Protein AF-A0A1W2CP13-F1 (afdb_monomer_lite)

Secondary structure (DSSP, 8-state):
-HHHHTT---EEE-STTHHHH--GGG-SSPEEEHHHHHHHHHHHHHH--

Sequence (49 aa):
KELSQKGAQGAVLGCTELGLLIKQADTSVPLFDTAEIHAVKAAVLAIEL

Foldseek 3Di:
DVVVVVPDQEEEPPDQCCVVVDDPVVDPHHYHDPVVVVVVVVVVVVVVD

pLDDT: mean 96.12, std 6.46, range [57.38, 98.5]

Organism: NCBI:txid1122930

Structure (mmCIF, N/CA/C/O backbone):
data_AF-A0A1W2CP13-F1
#
_entry.id   AF-A0A1W2CP13-F1
#
loop_
_atom_site.group_PDB
_atom_site.id
_atom_site.type_symbol
_atom_site.label_atom_id
_atom_site.label_alt_id
_atom_site.label_comp_id
_atom_site.label_asym_id
_atom_site.label_entity_id
_atom_site.label_seq_id
_atom_site.pdbx_PDB_ins_code
_atom_site.Cartn_x
_atom_site.Cartn_y
_atom_site.Cartn_z
_atom_site.occupancy
_atom_site.B_iso_or_equiv
_atom_site.auth_seq_id
_atom_site.auth_comp_id
_atom_site.auth_asym_id
_atom_site.auth_atom_id
_atom_site.pdbx_PDB_model_num
ATOM 1 N N . LYS A 1 1 ? -8.703 1.568 14.225 1.00 76.38 1 LYS A N 1
ATOM 2 C CA . LYS A 1 1 ? -9.745 2.626 14.105 1.00 76.38 1 LYS A CA 1
ATOM 3 C C . LYS A 1 1 ? -9.376 3.937 14.815 1.00 76.38 1 LYS A C 1
ATOM 5 O O . LYS A 1 1 ? -9.785 4.979 14.325 1.00 76.38 1 LYS A O 1
ATOM 10 N N . GLU A 1 2 ? -8.581 3.927 15.894 1.00 94.38 2 GLU A N 1
ATOM 11 C CA . GLU A 1 2 ? -8.228 5.144 16.658 1.00 94.38 2 GLU A CA 1
ATOM 12 C C . GLU A 1 2 ? -7.623 6.284 15.824 1.00 94.38 2 GLU A C 1
ATOM 14 O O . GLU A 1 2 ? -8.044 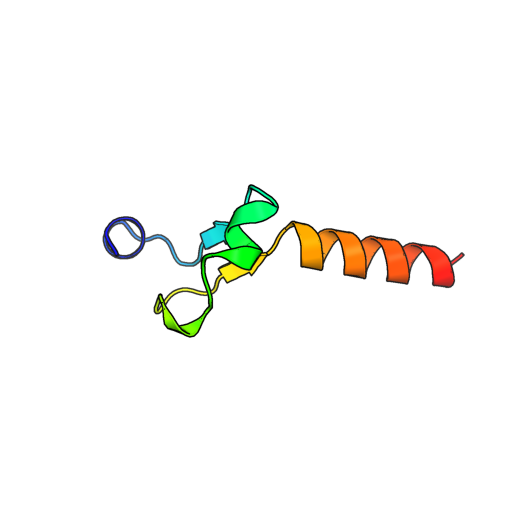7.428 15.952 1.00 94.38 2 GLU A O 1
ATOM 19 N N . LEU A 1 3 ? -6.662 5.994 14.940 1.00 95.75 3 LEU A N 1
ATOM 20 C CA . LEU A 1 3 ? -6.020 7.030 14.118 1.00 95.75 3 LEU A CA 1
ATOM 21 C C . LEU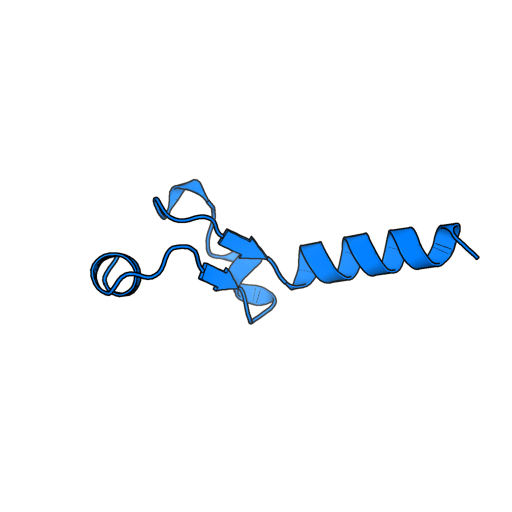 A 1 3 ? -7.010 7.724 13.172 1.00 95.75 3 LEU A C 1
ATOM 23 O O . LEU A 1 3 ? -6.959 8.939 13.016 1.00 95.75 3 LEU A O 1
ATOM 27 N N . SER A 1 4 ? -7.955 6.973 12.598 1.00 95.38 4 SER A N 1
ATOM 28 C CA . SER A 1 4 ? -9.014 7.537 11.752 1.00 95.38 4 S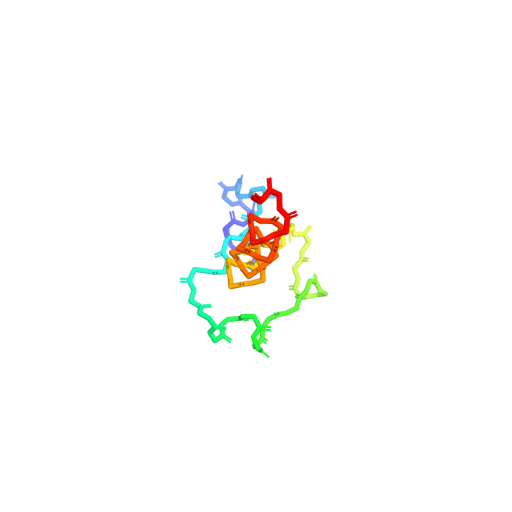ER A CA 1
ATOM 29 C C . SER A 1 4 ? -9.941 8.462 12.550 1.00 95.38 4 SER A C 1
ATOM 31 O O . SER A 1 4 ? -10.267 9.548 12.083 1.00 95.38 4 SER A O 1
ATOM 33 N N . GLN A 1 5 ? -10.281 8.102 13.793 1.00 96.56 5 GLN A N 1
ATOM 34 C CA . GLN A 1 5 ? -11.055 8.969 14.696 1.00 96.56 5 GLN A CA 1
ATOM 35 C C . GLN A 1 5 ? -10.292 10.239 15.099 1.00 96.56 5 GLN A C 1
ATOM 37 O O . GLN A 1 5 ? -10.908 11.260 15.386 1.00 96.56 5 GLN A O 1
ATOM 42 N N . LYS A 1 6 ? -8.955 10.195 15.081 1.00 97.81 6 LYS A N 1
ATOM 43 C CA . LYS A 1 6 ? -8.074 11.357 15.277 1.00 97.81 6 LYS A CA 1
ATOM 44 C C . LYS A 1 6 ? -7.847 12.177 13.996 1.00 97.81 6 LYS A C 1
ATOM 46 O O . LYS A 1 6 ? -7.034 13.093 14.011 1.00 97.81 6 LYS A O 1
ATOM 51 N N . GLY A 1 7 ? -8.545 11.866 12.900 1.00 97.25 7 GLY A N 1
ATOM 52 C CA . GLY A 1 7 ? -8.492 12.626 11.649 1.00 97.25 7 GLY A CA 1
ATOM 53 C C . GLY A 1 7 ? -7.532 12.080 10.591 1.00 97.25 7 GLY A C 1
ATOM 54 O O . GLY A 1 7 ? -7.359 12.723 9.560 1.00 97.25 7 GLY A O 1
ATOM 55 N N . ALA A 1 8 ? -6.920 10.906 10.792 1.00 97.75 8 ALA A N 1
ATOM 56 C CA . ALA A 1 8 ? -6.127 10.281 9.736 1.00 97.75 8 ALA A CA 1
ATOM 57 C C . ALA A 1 8 ? -7.024 9.915 8.543 1.00 97.75 8 ALA A C 1
ATOM 59 O O . ALA A 1 8 ? -7.998 9.174 8.686 1.00 97.75 8 ALA A O 1
ATOM 60 N N . GLN A 1 9 ? -6.667 10.420 7.363 1.00 98.06 9 GLN A N 1
ATOM 61 C CA . GLN A 1 9 ? -7.421 10.226 6.119 1.00 98.06 9 GLN A CA 1
ATOM 62 C C . GLN A 1 9 ? -6.918 9.031 5.299 1.00 98.06 9 GLN A C 1
ATOM 64 O O . GLN A 1 9 ? -7.489 8.718 4.263 1.00 98.06 9 GLN A O 1
ATOM 69 N N . GLY A 1 10 ? -5.856 8.372 5.761 1.00 97.44 10 GLY A N 1
ATOM 70 C CA . GLY A 1 10 ? -5.192 7.240 5.128 1.00 97.44 10 GLY A CA 1
ATOM 71 C C . GLY A 1 10 ? -4.112 6.686 6.052 1.00 97.44 10 GLY A C 1
ATOM 72 O O . GLY A 1 10 ? -3.764 7.323 7.051 1.00 97.44 10 GLY A O 1
ATOM 73 N N . ALA A 1 11 ? -3.589 5.505 5.741 1.00 97.69 11 ALA A N 1
ATOM 74 C CA . ALA A 1 11 ? -2.493 4.897 6.485 1.00 97.69 11 ALA A CA 1
ATOM 75 C C . ALA A 1 11 ? -1.383 4.438 5.541 1.00 97.69 11 ALA A C 1
ATOM 77 O O . ALA A 1 11 ? -1.621 3.699 4.588 1.00 97.69 11 ALA A O 1
ATOM 78 N N . VAL A 1 12 ? -0.159 4.867 5.834 1.00 98.12 12 VAL A N 1
ATOM 79 C CA . VAL A 1 12 ? 1.042 4.425 5.127 1.00 98.12 12 VAL A CA 1
ATOM 80 C C . VAL A 1 12 ? 1.530 3.131 5.770 1.00 98.12 12 VAL A C 1
ATOM 82 O O . VAL A 1 12 ? 1.821 3.105 6.967 1.00 98.12 12 VAL A O 1
ATOM 85 N N . LEU A 1 13 ? 1.630 2.058 4.987 1.00 98.00 13 LEU A N 1
ATOM 86 C CA . LEU A 1 13 ? 2.231 0.802 5.430 1.00 98.00 13 LEU A CA 1
ATOM 87 C C . LEU A 1 13 ? 3.752 0.948 5.325 1.00 98.00 13 LEU A C 1
ATOM 89 O O . LEU A 1 13 ? 4.357 0.667 4.293 1.00 98.00 13 LEU A O 1
ATOM 93 N N . GLY A 1 14 ? 4.351 1.493 6.386 1.00 97.31 14 GLY A N 1
ATOM 94 C CA . GLY A 1 14 ? 5.767 1.879 6.422 1.00 97.31 14 GLY A CA 1
ATOM 95 C C . GLY A 1 14 ? 6.762 0.732 6.635 1.00 97.31 14 GLY A C 1
ATOM 96 O O . GLY A 1 14 ? 7.965 0.967 6.590 1.00 97.31 14 GLY A O 1
ATOM 97 N N . CYS A 1 15 ? 6.282 -0.489 6.866 1.00 98.06 15 CYS A N 1
ATOM 98 C CA . CYS A 1 15 ? 7.099 -1.702 6.937 1.00 98.06 15 CYS A CA 1
ATOM 99 C C . CYS A 1 15 ? 6.593 -2.690 5.885 1.00 98.06 15 CYS A C 1
ATOM 101 O O . CYS A 1 15 ? 5.380 -2.801 5.683 1.00 98.06 15 CYS A O 1
ATOM 103 N N . THR A 1 16 ? 7.501 -3.416 5.239 1.00 97.38 16 THR A N 1
ATOM 104 C CA . THR A 1 16 ? 7.190 -4.325 4.124 1.00 97.38 16 THR A CA 1
ATOM 105 C C . THR A 1 16 ? 6.279 -5.480 4.548 1.00 97.38 16 THR A C 1
ATOM 107 O O . THR A 1 16 ? 5.485 -5.973 3.753 1.00 97.38 16 THR A O 1
ATOM 110 N N . GLU A 1 17 ? 6.329 -5.888 5.814 1.00 98.38 17 GLU A N 1
ATOM 111 C CA . GLU A 1 17 ? 5.510 -6.966 6.368 1.00 98.38 17 GLU A CA 1
ATOM 112 C C . GLU A 1 17 ? 4.048 -6.558 6.576 1.00 98.38 17 GLU A C 1
ATOM 114 O O . GLU A 1 17 ? 3.160 -7.411 6.572 1.00 98.38 17 GLU A O 1
ATOM 119 N N . LEU A 1 18 ? 3.757 -5.263 6.739 1.00 97.75 18 LEU A N 1
ATOM 120 C CA . LEU A 1 18 ? 2.390 -4.802 6.997 1.00 97.75 18 LEU A CA 1
ATOM 121 C C . LEU A 1 18 ? 1.464 -5.072 5.805 1.00 97.75 18 LEU A C 1
ATOM 123 O O . LEU A 1 18 ? 0.313 -5.447 6.022 1.00 97.75 18 LEU A O 1
ATOM 127 N N . GLY A 1 19 ? 1.971 -4.975 4.570 1.00 96.38 19 GLY A N 1
ATOM 128 C CA . GLY A 1 19 ? 1.234 -5.347 3.354 1.00 96.38 19 GLY A CA 1
ATOM 129 C C . GLY A 1 19 ? 0.874 -6.836 3.281 1.00 96.38 19 GLY A C 1
ATOM 130 O O . GLY A 1 19 ? -0.079 -7.229 2.600 1.00 96.38 19 GLY A O 1
ATOM 131 N N . LEU A 1 20 ? 1.583 -7.688 4.032 1.00 97.56 20 LEU A N 1
ATOM 132 C CA . LEU A 1 20 ? 1.290 -9.119 4.144 1.00 97.56 20 LEU A CA 1
ATOM 133 C C . LEU A 1 20 ? 0.179 -9.405 5.162 1.00 97.56 20 LEU A C 1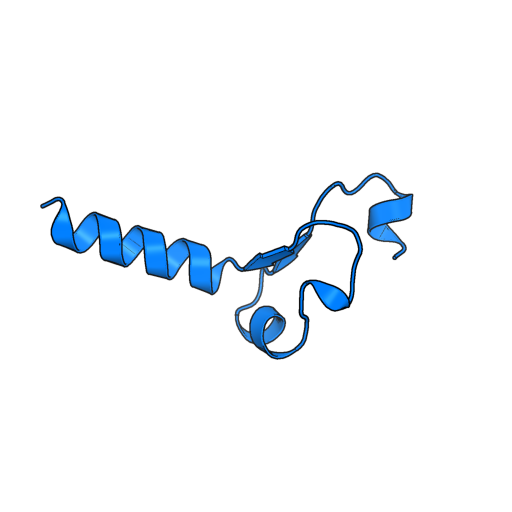
ATOM 135 O O . LEU A 1 20 ? -0.567 -10.366 4.986 1.00 97.56 20 LEU A O 1
ATOM 139 N N . LEU A 1 21 ? 0.059 -8.573 6.201 1.00 97.81 21 LEU A N 1
ATOM 140 C CA . LEU A 1 21 ? -0.817 -8.807 7.352 1.00 97.81 21 LEU A CA 1
ATOM 141 C C . LEU A 1 21 ? -2.133 -8.023 7.312 1.00 97.81 21 LEU A C 1
ATOM 143 O O . LEU A 1 21 ? -3.112 -8.472 7.901 1.00 97.81 21 LEU A O 1
ATOM 147 N N . ILE A 1 22 ? -2.160 -6.861 6.657 1.00 95.81 22 ILE A N 1
ATOM 148 C CA . ILE A 1 22 ? -3.298 -5.933 6.668 1.00 95.81 22 ILE A CA 1
ATOM 149 C C . ILE A 1 22 ? -3.759 -5.690 5.234 1.00 95.81 22 ILE A C 1
ATOM 151 O O . ILE A 1 22 ? -2.950 -5.458 4.336 1.00 95.81 22 ILE A O 1
ATOM 155 N N . LYS A 1 23 ? -5.072 -5.730 5.012 1.00 96.44 23 LYS A N 1
ATOM 156 C CA . LYS A 1 23 ? -5.714 -5.506 3.716 1.00 96.44 23 LYS A CA 1
ATOM 157 C C . LYS A 1 23 ? -6.676 -4.328 3.782 1.00 96.44 23 LYS A C 1
ATOM 159 O O . LYS A 1 23 ? -7.144 -3.927 4.844 1.00 96.44 23 LYS A O 1
ATOM 164 N N . GLN A 1 24 ? -7.023 -3.785 2.615 1.00 96.94 24 GLN A N 1
ATOM 165 C CA . GLN A 1 24 ? -7.935 -2.640 2.525 1.00 96.94 24 GLN A CA 1
ATOM 166 C C . GLN A 1 24 ? -9.303 -2.912 3.179 1.00 96.94 24 GLN A C 1
ATOM 168 O O . GLN A 1 24 ? -9.937 -1.983 3.662 1.00 96.94 24 GLN A O 1
ATOM 173 N N . ALA A 1 25 ? -9.745 -4.171 3.242 1.00 96.94 25 ALA A N 1
ATOM 174 C CA . ALA A 1 25 ? -10.992 -4.559 3.903 1.00 96.94 25 ALA A CA 1
ATOM 175 C C . ALA A 1 25 ? -10.979 -4.366 5.436 1.00 96.94 25 ALA A C 1
ATOM 177 O O . ALA A 1 25 ? -12.044 -4.275 6.044 1.00 96.94 25 ALA A O 1
ATOM 178 N N . ASP A 1 26 ? -9.805 -4.258 6.065 1.00 95.88 26 ASP A N 1
ATOM 179 C CA . ASP A 1 26 ? -9.669 -4.150 7.525 1.00 95.88 26 ASP A CA 1
ATOM 180 C C . ASP A 1 26 ? -9.928 -2.726 8.050 1.00 95.88 26 AS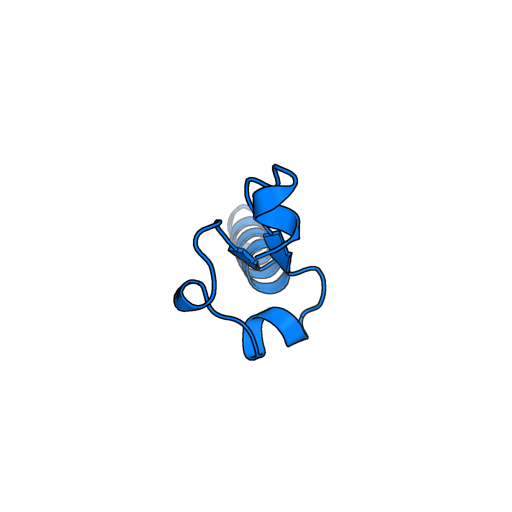P A C 1
ATOM 182 O O . ASP A 1 26 ? -10.016 -2.484 9.260 1.00 95.88 26 ASP A O 1
ATOM 186 N N . THR A 1 27 ? -10.036 -1.746 7.151 1.00 95.12 27 THR A N 1
ATOM 187 C CA . THR A 1 27 ? -10.122 -0.329 7.503 1.00 95.12 27 THR A CA 1
ATOM 188 C C . THR A 1 27 ? -10.863 0.488 6.452 1.00 95.12 27 THR A C 1
ATOM 190 O O . THR A 1 27 ? -10.806 0.224 5.258 1.00 95.12 27 THR A O 1
ATOM 193 N N . SER A 1 28 ? -11.565 1.523 6.907 1.00 95.12 28 SER A N 1
ATOM 194 C CA . SER A 1 28 ? -12.317 2.433 6.040 1.00 95.12 28 SER A CA 1
ATOM 195 C C . SER A 1 28 ? -11.460 3.530 5.412 1.00 95.12 28 SER A C 1
ATOM 197 O O . SER A 1 28 ? -11.938 4.232 4.527 1.00 95.12 28 SER A O 1
ATOM 199 N N . VAL A 1 29 ? -10.228 3.725 5.891 1.00 97.44 29 VAL A N 1
ATOM 200 C CA . VAL A 1 29 ? -9.292 4.687 5.295 1.00 97.44 29 VAL A CA 1
ATOM 201 C C . VAL A 1 29 ? -8.396 3.984 4.270 1.00 97.44 29 VAL A C 1
ATOM 203 O O . VAL A 1 29 ? -8.050 2.821 4.486 1.00 97.44 29 VAL A O 1
ATOM 206 N N . PRO A 1 30 ? -7.999 4.644 3.171 1.00 98.25 30 PRO A N 1
ATOM 207 C CA . PRO A 1 30 ? -7.074 4.078 2.196 1.00 98.25 30 PRO A CA 1
ATOM 208 C C . PRO A 1 30 ? -5.760 3.616 2.830 1.00 98.25 30 PRO A C 1
ATOM 210 O O . PRO A 1 30 ? -5.196 4.306 3.687 1.00 98.25 30 PRO A O 1
ATOM 213 N N . LEU A 1 31 ? -5.271 2.462 2.387 1.00 98.19 31 LEU A N 1
ATOM 214 C CA . LEU A 1 31 ? -3.936 1.967 2.693 1.00 98.19 31 LEU A CA 1
ATOM 215 C C . LEU A 1 31 ? -2.979 2.306 1.550 1.00 98.19 31 LEU A C 1
ATOM 217 O O . LEU A 1 31 ? -3.318 2.149 0.380 1.00 98.19 31 LEU A O 1
ATOM 221 N N . PHE A 1 32 ? -1.771 2.733 1.900 1.00 98.44 32 PHE A N 1
ATOM 222 C CA . PHE A 1 32 ? -0.691 2.994 0.955 1.00 98.44 32 PHE A CA 1
ATOM 223 C C . PHE A 1 32 ? 0.451 2.023 1.241 1.00 98.44 32 PHE A C 1
ATOM 225 O O . PHE A 1 32 ? 1.231 2.239 2.172 1.00 98.44 32 PHE A O 1
ATOM 232 N N . ASP A 1 33 ? 0.523 0.938 0.470 1.00 98.44 33 ASP A N 1
ATOM 233 C CA . ASP A 1 33 ? 1.618 -0.026 0.554 1.00 98.44 33 ASP A CA 1
ATOM 234 C C . ASP A 1 33 ? 2.887 0.570 -0.063 1.00 98.44 33 ASP A C 1
ATOM 236 O O . ASP A 1 33 ? 2.998 0.744 -1.277 1.00 98.44 33 ASP A O 1
ATOM 240 N N . THR A 1 34 ? 3.848 0.934 0.787 1.00 98.38 34 THR A N 1
ATOM 241 C CA . THR A 1 34 ? 5.076 1.589 0.323 1.00 98.38 34 THR A CA 1
ATOM 242 C C . THR A 1 34 ? 5.973 0.655 -0.479 1.00 98.38 34 THR A C 1
ATOM 244 O O . THR A 1 34 ? 6.684 1.129 -1.365 1.00 98.38 34 THR A O 1
ATOM 247 N N . ALA A 1 35 ? 5.929 -0.654 -0.218 1.00 98.06 35 ALA A N 1
ATOM 248 C CA . ALA A 1 35 ? 6.708 -1.630 -0.965 1.00 98.06 35 ALA A CA 1
ATOM 249 C C . ALA A 1 35 ? 6.180 -1.739 -2.399 1.00 98.06 35 ALA A C 1
ATOM 251 O O . ALA A 1 35 ? 6.961 -1.655 -3.347 1.00 98.06 35 ALA A O 1
ATOM 252 N N . GLU A 1 36 ? 4.858 -1.842 -2.558 1.00 98.25 36 GLU A N 1
ATOM 253 C CA . GLU A 1 36 ? 4.209 -1.868 -3.871 1.00 98.25 36 GLU A CA 1
ATOM 254 C C . GLU A 1 36 ? 4.440 -0.560 -4.640 1.00 98.25 36 GLU A C 1
ATOM 256 O O . GLU A 1 36 ? 4.903 -0.588 -5.781 1.00 98.25 36 GLU A O 1
ATOM 261 N N . ILE A 1 37 ? 4.191 0.593 -4.007 1.00 98.44 37 ILE A N 1
ATOM 262 C CA . ILE A 1 37 ? 4.361 1.911 -4.640 1.00 98.44 37 ILE A CA 1
ATOM 263 C C . ILE A 1 37 ? 5.802 2.101 -5.132 1.00 98.44 37 ILE A C 1
ATOM 265 O O . ILE A 1 37 ? 6.017 2.528 -6.271 1.00 98.44 37 ILE A O 1
ATOM 269 N N . HIS A 1 38 ? 6.797 1.765 -4.305 1.00 98.50 38 HIS A N 1
ATOM 270 C CA . HIS A 1 38 ? 8.198 1.852 -4.712 1.00 98.50 38 HIS A CA 1
ATOM 271 C C . HIS A 1 38 ? 8.537 0.869 -5.833 1.00 98.50 38 HIS A C 1
ATOM 273 O O . HIS A 1 38 ? 9.207 1.268 -6.784 1.00 98.50 38 HIS A O 1
ATOM 279 N N . ALA A 1 39 ? 8.068 -0.380 -5.764 1.00 98.44 39 ALA A N 1
ATOM 280 C CA . ALA A 1 39 ? 8.330 -1.381 -6.796 1.00 98.44 39 ALA A CA 1
ATOM 281 C C . ALA A 1 39 ? 7.757 -0.959 -8.157 1.00 98.44 39 ALA A C 1
ATOM 283 O O . ALA A 1 39 ? 8.466 -1.005 -9.163 1.00 98.44 39 ALA A O 1
ATOM 284 N N . VAL A 1 40 ? 6.512 -0.472 -8.186 1.00 98.50 40 VAL A N 1
ATOM 285 C CA . VAL A 1 40 ? 5.874 0.047 -9.405 1.00 98.50 40 VAL A CA 1
ATOM 286 C C . VAL A 1 40 ? 6.658 1.236 -9.952 1.00 98.50 40 VAL A C 1
ATOM 288 O O . VAL A 1 40 ? 6.976 1.262 -11.142 1.00 98.50 40 VAL A O 1
ATOM 291 N N . LYS A 1 41 ? 7.030 2.207 -9.106 1.00 98.50 41 LYS A N 1
ATOM 292 C CA . LYS A 1 41 ? 7.784 3.375 -9.580 1.00 98.50 41 LYS A CA 1
ATOM 293 C C . LYS A 1 41 ? 9.174 3.000 -10.098 1.00 98.50 41 LYS A C 1
ATOM 295 O O . LYS A 1 41 ? 9.607 3.568 -11.099 1.00 98.50 41 LYS A O 1
ATOM 300 N N . ALA A 1 42 ? 9.849 2.050 -9.456 1.00 98.50 42 ALA A N 1
ATOM 301 C CA . ALA A 1 42 ? 11.136 1.536 -9.912 1.00 98.50 42 ALA A CA 1
ATOM 302 C C . ALA A 1 42 ? 11.016 0.833 -11.274 1.00 98.50 42 ALA A C 1
ATOM 304 O O . ALA A 1 42 ? 11.826 1.091 -12.160 1.00 98.50 42 ALA A O 1
ATOM 305 N N . ALA A 1 43 ? 9.984 0.004 -11.469 1.00 98.38 43 ALA A N 1
ATOM 306 C CA . ALA A 1 43 ? 9.729 -0.669 -12.741 1.00 98.38 43 ALA A CA 1
ATOM 307 C C . ALA A 1 43 ? 9.436 0.325 -13.876 1.00 98.38 43 ALA A C 1
ATOM 309 O O . ALA A 1 43 ? 9.992 0.188 -14.961 1.00 98.38 43 ALA A O 1
ATOM 310 N N . VAL A 1 44 ? 8.618 1.351 -13.612 1.00 98.38 44 VAL A N 1
ATOM 311 C CA . VAL A 1 44 ? 8.342 2.431 -14.575 1.00 98.38 44 VAL A CA 1
ATOM 312 C C . VAL A 1 44 ? 9.627 3.174 -14.944 1.00 98.38 44 VAL A C 1
ATOM 314 O O . VAL A 1 44 ? 9.920 3.340 -16.121 1.00 98.38 44 VAL A O 1
ATOM 317 N N . LEU A 1 45 ? 10.440 3.557 -13.954 1.00 98.50 45 LEU A N 1
ATOM 318 C CA . LEU A 1 45 ? 11.703 4.255 -14.208 1.00 98.50 45 LEU A CA 1
ATOM 319 C C . LEU A 1 45 ? 12.675 3.419 -15.058 1.00 98.50 45 LEU A C 1
ATOM 321 O O . LEU A 1 45 ? 13.414 3.976 -15.861 1.00 98.50 45 LEU A O 1
ATOM 325 N N . ALA A 1 46 ? 12.670 2.094 -14.898 1.00 98.12 46 ALA A N 1
ATOM 326 C CA . ALA A 1 46 ? 13.548 1.197 -15.642 1.00 98.12 46 ALA A CA 1
ATOM 327 C C . ALA A 1 46 ? 13.210 1.091 -17.142 1.00 98.12 46 ALA A C 1
ATOM 329 O O . ALA A 1 46 ? 14.083 0.706 -17.913 1.00 98.12 46 ALA A O 1
ATOM 330 N N . ILE A 1 47 ? 11.973 1.406 -17.549 1.00 97.44 47 ILE A N 1
ATOM 331 C CA . ILE A 1 47 ? 11.523 1.342 -18.953 1.00 97.44 47 ILE A CA 1
ATOM 332 C C . ILE A 1 47 ? 11.405 2.719 -19.628 1.00 97.44 47 ILE A C 1
ATOM 334 O O . ILE A 1 47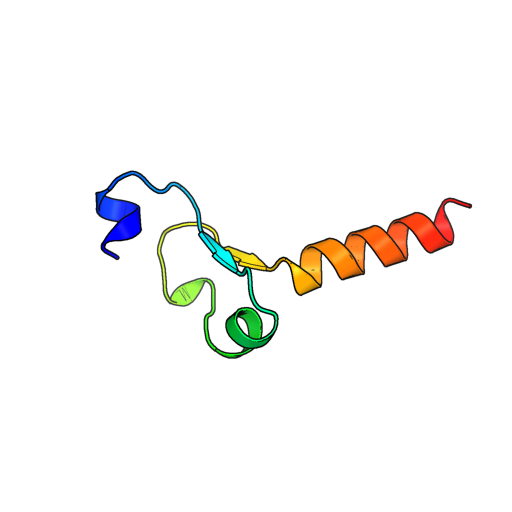 ? 11.173 2.781 -20.831 1.00 97.44 47 ILE A O 1
ATOM 338 N N . GLU A 1 48 ? 11.516 3.811 -18.864 1.00 91.94 48 GLU A N 1
ATOM 339 C CA . GLU A 1 48 ? 11.489 5.196 -19.366 1.00 91.94 48 GLU A CA 1
ATOM 340 C C . GLU A 1 48 ? 12.889 5.733 -19.754 1.00 91.94 48 GLU A C 1
ATOM 342 O O . GLU A 1 48 ? 12.988 6.858 -20.246 1.00 91.94 48 GLU A O 1
ATOM 347 N N . LEU A 1 49 ? 13.954 4.947 -19.540 1.00 57.38 49 LEU A N 1
ATOM 348 C CA . LEU A 1 49 ? 15.347 5.228 -19.934 1.00 57.38 49 LEU A CA 1
ATOM 349 C C . LEU A 1 49 ? 15.711 4.544 -21.258 1.00 57.38 49 LEU A C 1
ATOM 351 O O . LEU A 1 49 ? 16.518 5.143 -22.005 1.00 57.38 49 LEU A O 1
#

InterPro domains:
  IPR001920 Asp/Glu racemase [G3DSA:3.40.50.1860] (2-33)
  IPR001920 Asp/Glu racemase [SSF53681] (2-43)

Radius of gyration: 13.36 Å; chains: 1; bounding box: 28×22×37 Å